Protein AF-A0A821A2C7-F1 (afdb_monomer_lite)

Radius of gyration: 18.67 Å; chains: 1; bounding box: 44×37×42 Å

Sequence (105 aa):
LDLILTGRTVNAQEAFHIGLINRLVPDGQCLSEAIQLAKDILRFPYECMNTDRMSAYFSVSNTIDNSLKHEYEHGIKLIERESIPGAKHFVENKQGRGGKYDDIK

Foldseek 3Di:
DCCVVVVDDDDPVRCCVVPVDVDDDDPPCVVVVVVVVVVLVVLDDPQQVVLVVVLVVVPVPDDPVVSVVSSCVRVVVCCVPQVVQVVVCCVPVVAPVVSHSVPRD

Secondary structure (DSSP, 8-state):
-HHHHH-----HHHHHHTTS-S----TT-HHHHHHHHHHHHTTS-HHHHHHHHHHHHHHTTS-HHHHHHHHHHHHGGGIIIIIHHHHHHHHHS-TTTTS--TT--

pLDDT: mean 90.49, std 10.56, range [50.16, 97.94]

Structure (mmCIF, N/CA/C/O backbone):
data_AF-A0A821A2C7-F1
#
_entry.id   AF-A0A821A2C7-F1
#
loop_
_atom_site.group_PDB
_atom_site.id
_atom_site.type_symbol
_atom_site.label_atom_id
_atom_site.label_alt_id
_atom_site.label_comp_id
_atom_site.label_asym_id
_atom_site.label_entity_id
_atom_site.label_seq_id
_atom_site.pdbx_PDB_ins_code
_atom_site.Cartn_x
_atom_site.Cartn_y
_atom_site.Cartn_z
_atom_site.occupancy
_atom_site.B_iso_or_equiv
_atom_site.auth_seq_id
_atom_site.auth_comp_id
_atom_site.auth_asym_id
_atom_site.auth_atom_id
_atom_site.pdbx_PDB_model_num
ATOM 1 N N . LEU A 1 1 ? -18.484 9.462 -1.349 1.00 91.81 1 LEU A N 1
ATOM 2 C CA . LEU A 1 1 ? -19.021 10.756 -0.865 1.00 91.81 1 LEU A CA 1
ATOM 3 C C . LEU A 1 1 ? -19.838 10.623 0.416 1.00 91.81 1 LEU A C 1
ATOM 5 O O . LEU A 1 1 ? -19.733 11.535 1.215 1.00 91.81 1 LEU A O 1
ATOM 9 N N . ASP A 1 2 ? -20.574 9.525 0.647 1.00 95.38 2 ASP A N 1
ATOM 10 C CA . ASP A 1 2 ? -21.358 9.303 1.883 1.00 95.38 2 ASP A CA 1
ATOM 11 C C . ASP A 1 2 ? -20.595 9.677 3.167 1.00 95.38 2 ASP A C 1
ATOM 13 O O . ASP A 1 2 ? -20.924 10.682 3.785 1.00 95.38 2 ASP A O 1
ATOM 17 N N . LEU A 1 3 ? -19.509 8.964 3.493 1.00 95.31 3 LEU A N 1
ATOM 18 C CA . LEU A 1 3 ? -18.741 9.193 4.727 1.00 95.31 3 LEU A CA 1
ATOM 19 C C . LEU A 1 3 ? -18.254 10.639 4.907 1.00 95.31 3 LEU A C 1
ATOM 21 O O . LEU A 1 3 ? -18.222 11.145 6.023 1.00 95.31 3 LEU A O 1
ATOM 25 N N . ILE A 1 4 ? -17.891 11.306 3.808 1.00 97.12 4 ILE A N 1
ATOM 26 C CA . ILE A 1 4 ? -17.396 12.689 3.825 1.00 97.12 4 ILE A CA 1
ATOM 27 C C . ILE A 1 4 ? -18.536 13.668 4.128 1.00 97.12 4 ILE A C 1
ATOM 29 O O . ILE A 1 4 ? -18.338 14.632 4.858 1.00 97.12 4 ILE A O 1
ATOM 33 N N . LEU A 1 5 ? -19.720 13.437 3.557 1.00 97.81 5 LEU A N 1
ATOM 34 C CA . LEU A 1 5 ? -20.853 14.356 3.658 1.00 97.81 5 LEU A CA 1
ATOM 35 C C . LEU A 1 5 ? -21.691 14.127 4.920 1.00 97.81 5 LEU A C 1
ATOM 37 O O . LEU A 1 5 ? -22.242 15.082 5.458 1.00 97.81 5 LEU A O 1
ATOM 41 N N . THR A 1 6 ? -21.808 12.881 5.383 1.00 96.62 6 THR A N 1
ATOM 42 C CA . THR A 1 6 ? -22.646 12.524 6.537 1.00 96.62 6 THR A CA 1
ATOM 43 C C . THR A 1 6 ? -21.878 12.520 7.853 1.00 96.62 6 THR A C 1
ATOM 45 O O . THR A 1 6 ? -22.494 12.646 8.908 1.00 96.62 6 THR A O 1
ATOM 48 N N . GLY A 1 7 ? -20.549 12.358 7.818 1.00 95.62 7 GLY A N 1
ATOM 49 C CA . GLY A 1 7 ? -19.715 12.264 9.020 1.00 95.62 7 GLY A CA 1
ATOM 50 C C . GLY A 1 7 ? -20.070 11.081 9.928 1.00 95.62 7 GLY A C 1
ATOM 51 O O . GLY A 1 7 ? -19.677 11.062 11.095 1.00 95.62 7 GLY A O 1
ATOM 52 N N . ARG A 1 8 ? -20.842 10.107 9.427 1.00 97.50 8 ARG A N 1
ATOM 53 C CA . ARG A 1 8 ? -21.262 8.945 10.212 1.00 97.50 8 ARG A CA 1
ATOM 54 C C . ARG A 1 8 ? -20.058 8.097 10.611 1.00 97.50 8 ARG A C 1
ATOM 56 O O . ARG A 1 8 ? -19.060 8.020 9.895 1.00 97.50 8 ARG A O 1
ATOM 63 N N . THR A 1 9 ? -20.181 7.405 11.735 1.00 96.50 9 THR A N 1
ATOM 64 C CA . THR A 1 9 ? -19.167 6.445 12.161 1.00 96.50 9 THR A CA 1
ATOM 65 C C . THR A 1 9 ? -19.167 5.214 11.254 1.00 96.50 9 THR A C 1
ATOM 67 O O . THR A 1 9 ? -20.196 4.810 10.705 1.00 96.50 9 THR A O 1
ATOM 70 N N . VAL A 1 10 ? -17.985 4.618 11.104 1.00 96.94 10 VAL A N 1
ATOM 71 C CA . VAL A 1 10 ? -17.763 3.368 10.373 1.00 96.94 10 VAL A CA 1
ATOM 72 C C . VAL A 1 10 ? -17.209 2.366 11.366 1.00 96.94 10 VAL A C 1
ATOM 74 O O . VAL A 1 10 ? -16.218 2.639 12.045 1.00 96.94 10 VAL A O 1
ATOM 77 N N . ASN A 1 11 ? -17.868 1.218 11.488 1.00 96.88 11 ASN A N 1
ATOM 78 C CA . ASN A 1 11 ? -17.371 0.145 12.342 1.00 96.88 11 ASN A CA 1
ATOM 79 C C . ASN A 1 11 ? -16.272 -0.658 11.623 1.00 96.88 11 ASN A C 1
ATOM 81 O O . ASN A 1 11 ? -16.088 -0.554 10.412 1.00 96.88 11 ASN A O 1
ATOM 85 N N . ALA A 1 12 ? -15.546 -1.488 12.370 1.00 96.00 12 ALA A N 1
ATOM 86 C CA . ALA A 1 12 ? -14.409 -2.227 11.829 1.00 96.00 12 ALA A CA 1
ATOM 87 C C . ALA A 1 12 ? -14.799 -3.178 10.674 1.00 96.00 12 ALA A C 1
ATOM 89 O O . ALA A 1 12 ? -14.088 -3.262 9.675 1.00 96.00 12 ALA A O 1
ATOM 90 N N . GLN A 1 13 ? -15.948 -3.857 10.768 1.00 96.75 13 GLN A N 1
ATOM 91 C CA . GLN A 1 13 ? -16.418 -4.784 9.730 1.00 96.75 13 GLN A CA 1
ATOM 92 C C . GLN A 1 13 ? -16.719 -4.061 8.415 1.00 96.75 13 GLN A C 1
ATOM 94 O O . GLN A 1 13 ? -16.295 -4.508 7.350 1.00 96.75 13 GLN A O 1
ATOM 99 N N . GLU A 1 14 ? -17.405 -2.921 8.493 1.00 96.88 14 GLU A N 1
ATOM 100 C CA . GLU A 1 14 ? -17.674 -2.075 7.336 1.00 96.88 14 GLU A CA 1
ATOM 101 C C . GLU A 1 14 ? -16.372 -1.524 6.745 1.00 96.88 14 GLU A C 1
ATOM 103 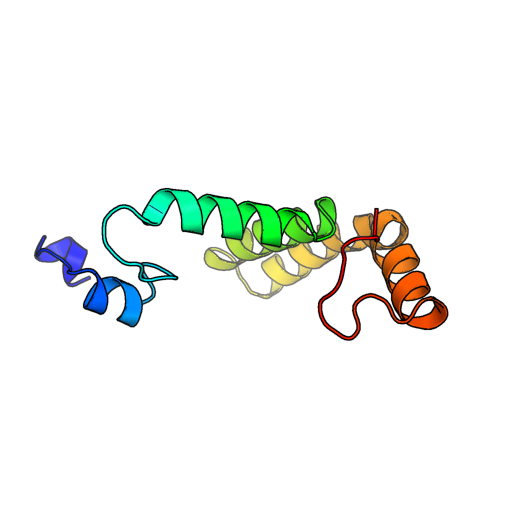O O . GLU A 1 14 ? -16.165 -1.636 5.539 1.00 96.88 14 GLU A O 1
ATOM 108 N N . ALA A 1 15 ? -15.467 -0.999 7.581 1.00 97.31 15 ALA A N 1
ATOM 109 C CA . ALA A 1 15 ? -14.172 -0.477 7.144 1.00 97.31 15 ALA A CA 1
ATOM 110 C C . ALA A 1 15 ? -13.360 -1.526 6.365 1.00 97.31 15 ALA A C 1
ATOM 112 O O . ALA A 1 15 ? -12.730 -1.204 5.359 1.00 97.31 15 ALA A O 1
ATOM 113 N N . PHE A 1 16 ? -13.392 -2.785 6.804 1.00 97.50 16 PHE A N 1
ATOM 114 C CA . PHE A 1 16 ? -12.747 -3.886 6.094 1.00 97.50 16 PHE A CA 1
ATOM 115 C C . PHE A 1 16 ? -13.435 -4.189 4.759 1.00 97.50 16 PHE A C 1
ATOM 117 O O . PHE A 1 16 ? -12.766 -4.331 3.739 1.00 97.50 16 PHE A O 1
ATOM 124 N N . HIS A 1 17 ? -14.769 -4.230 4.739 1.00 97.25 17 HIS A N 1
ATOM 125 C CA . HIS A 1 17 ? -15.533 -4.541 3.532 1.00 97.25 17 HIS A CA 1
ATOM 126 C C . HIS A 1 17 ? -15.358 -3.497 2.420 1.00 97.25 17 HIS A C 1
ATOM 128 O O . HIS A 1 17 ? -15.264 -3.860 1.250 1.00 97.25 17 HIS A O 1
ATOM 134 N N . ILE A 1 18 ? -15.269 -2.210 2.772 1.00 96.81 18 ILE A N 1
ATOM 135 C CA . ILE A 1 18 ? -15.056 -1.123 1.801 1.00 96.81 18 ILE A CA 1
ATOM 136 C C . ILE A 1 18 ? -13.579 -0.931 1.412 1.00 96.81 18 ILE A C 1
ATOM 138 O O . ILE A 1 18 ? -13.271 -0.033 0.632 1.00 96.81 18 ILE A O 1
ATOM 142 N N . GLY A 1 19 ? -12.662 -1.732 1.968 1.00 96.25 19 GLY A N 1
ATOM 143 C CA . GLY A 1 19 ? -11.226 -1.647 1.692 1.00 96.25 19 GLY A CA 1
ATOM 144 C C . GLY A 1 19 ? -10.502 -0.483 2.378 1.00 96.25 19 GLY A C 1
ATOM 145 O O . GLY A 1 19 ? -9.387 -0.153 1.984 1.00 96.25 19 GLY A O 1
ATOM 146 N N . LEU A 1 20 ? -11.103 0.135 3.402 1.00 96.56 20 LEU A N 1
ATOM 147 C CA . LEU A 1 20 ? -10.463 1.193 4.194 1.00 96.56 20 LEU A CA 1
ATOM 148 C C . LEU A 1 20 ? -9.348 0.637 5.095 1.00 96.56 20 LEU A C 1
ATOM 150 O O . LEU A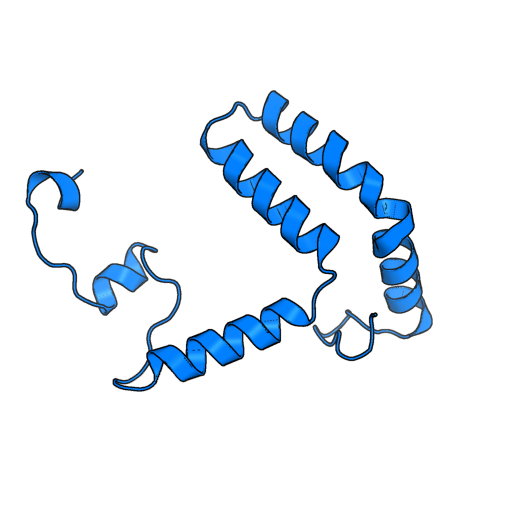 1 20 ? -8.347 1.308 5.330 1.00 96.56 20 LEU A O 1
ATOM 154 N N . ILE A 1 21 ? -9.519 -0.589 5.591 1.00 96.88 21 ILE A N 1
ATOM 155 C CA . ILE A 1 21 ? -8.493 -1.338 6.326 1.00 96.88 21 ILE A CA 1
ATOM 156 C C . ILE A 1 21 ? -8.294 -2.710 5.686 1.00 96.88 21 ILE A C 1
ATOM 158 O O . ILE A 1 21 ? -9.231 -3.300 5.153 1.00 96.88 21 ILE A O 1
ATOM 162 N N . ASN A 1 22 ? -7.077 -3.249 5.771 1.00 96.44 22 ASN A N 1
ATOM 163 C CA . ASN A 1 22 ? -6.730 -4.516 5.119 1.00 96.44 22 ASN A CA 1
ATOM 164 C C . ASN A 1 22 ? -6.827 -5.743 6.034 1.00 96.44 22 ASN A C 1
ATOM 166 O O . ASN A 1 22 ? -6.758 -6.864 5.536 1.00 96.44 22 ASN A O 1
ATOM 170 N N . ARG A 1 23 ? -6.921 -5.564 7.359 1.00 96.19 23 ARG A N 1
ATOM 171 C CA . ARG A 1 23 ? -6.965 -6.658 8.345 1.00 96.19 23 ARG A CA 1
ATOM 172 C C . ARG A 1 23 ? -7.861 -6.291 9.523 1.00 96.19 23 ARG A C 1
ATOM 174 O O . ARG A 1 23 ? -7.865 -5.144 9.962 1.00 96.19 23 ARG A O 1
ATOM 181 N N . LEU A 1 24 ? -8.576 -7.286 10.041 1.00 96.25 24 LEU A N 1
ATOM 182 C CA . LEU A 1 24 ? -9.342 -7.214 11.282 1.00 96.25 24 LEU A CA 1
ATOM 183 C C . LEU A 1 24 ? -8.736 -8.166 12.302 1.00 96.25 24 LEU A C 1
ATOM 185 O O . LEU A 1 24 ? -8.485 -9.326 11.985 1.00 96.25 24 LEU A O 1
ATOM 189 N N . VAL A 1 25 ? -8.528 -7.678 13.520 1.00 96.88 25 VAL A N 1
ATOM 190 C CA . VAL A 1 25 ? -7.934 -8.451 14.614 1.00 96.88 25 VAL A CA 1
ATOM 191 C C . VAL A 1 25 ? -8.724 -8.261 15.908 1.00 96.88 25 VAL A C 1
ATOM 193 O O . VAL A 1 25 ? -9.433 -7.258 16.037 1.00 96.88 25 VAL A O 1
ATOM 196 N N . PRO A 1 26 ? -8.616 -9.198 16.868 1.00 96.62 26 PRO A N 1
ATOM 197 C CA . PRO A 1 26 ? -9.158 -9.012 18.207 1.00 96.62 26 PRO A CA 1
ATOM 198 C C . PRO A 1 26 ? -8.600 -7.764 18.896 1.00 96.62 26 PRO A C 1
ATOM 200 O O . PRO A 1 26 ? -7.498 -7.296 18.590 1.00 96.62 26 PRO A O 1
ATOM 203 N N . ASP A 1 27 ? -9.355 -7.255 19.867 1.00 96.19 27 ASP A N 1
ATOM 204 C CA . ASP A 1 27 ? -8.950 -6.077 20.624 1.00 96.19 27 ASP A CA 1
ATOM 205 C C . ASP A 1 27 ? -7.599 -6.292 21.334 1.00 96.19 27 ASP A C 1
ATOM 207 O O . ASP A 1 27 ? -7.271 -7.394 21.781 1.00 96.19 27 ASP A O 1
ATOM 211 N N . GLY A 1 28 ? -6.776 -5.245 21.367 1.00 97.19 28 GLY A N 1
ATOM 212 C CA . GLY A 1 28 ? -5.409 -5.291 21.899 1.00 97.19 28 GLY A CA 1
ATOM 213 C C . GLY A 1 28 ? -4.342 -5.934 20.994 1.00 97.19 28 GLY A C 1
ATOM 214 O O . GLY A 1 28 ? -3.160 -5.830 21.312 1.00 97.19 28 GLY A O 1
ATOM 215 N N . GLN A 1 29 ? -4.698 -6.541 19.852 1.00 97.69 29 GLN A N 1
ATOM 216 C CA . GLN A 1 29 ? -3.731 -7.223 18.964 1.00 97.69 29 GLN A CA 1
ATOM 217 C C . GLN A 1 29 ? -3.277 -6.396 17.749 1.00 97.69 29 GLN A C 1
ATOM 219 O O . GLN A 1 29 ? -2.442 -6.847 16.964 1.00 97.69 29 GLN A O 1
ATOM 224 N N . CYS A 1 30 ? -3.793 -5.174 17.589 1.00 96.75 30 CYS A N 1
ATOM 225 C CA . CYS A 1 30 ? -3.499 -4.316 16.435 1.00 96.75 30 CYS A CA 1
ATOM 226 C C . CYS A 1 30 ? -1.991 -4.088 16.237 1.00 96.75 30 CYS A C 1
ATOM 228 O O . CYS A 1 30 ? -1.464 -4.285 15.143 1.00 96.75 30 CYS A O 1
ATOM 230 N N . LEU A 1 31 ? -1.272 -3.747 17.311 1.00 97.75 31 LEU A N 1
ATOM 231 C CA . LEU A 1 31 ? 0.161 -3.464 17.232 1.00 97.75 31 LEU A CA 1
ATOM 232 C C . LEU A 1 31 ? 0.987 -4.714 16.905 1.00 97.75 31 LEU A C 1
ATOM 234 O O . LEU A 1 31 ? 1.894 -4.650 16.078 1.00 97.75 31 LEU A O 1
ATOM 238 N N . SER A 1 32 ? 0.683 -5.850 17.537 1.00 97.88 32 SER A N 1
ATOM 239 C CA . SER A 1 32 ? 1.412 -7.096 17.286 1.00 97.88 32 SER A CA 1
ATOM 240 C C . SER A 1 32 ? 1.247 -7.564 15.843 1.00 97.88 32 SER A C 1
ATOM 242 O O . SER A 1 32 ? 2.238 -7.935 15.215 1.00 97.88 32 SER A O 1
ATOM 244 N N . GLU A 1 33 ? 0.031 -7.480 15.297 1.00 97.56 33 GLU A N 1
ATOM 245 C CA . GLU A 1 33 ? -0.236 -7.846 13.904 1.00 97.56 33 GLU A CA 1
ATOM 246 C C . GLU A 1 33 ? 0.457 -6.885 12.929 1.00 97.56 33 GLU A C 1
ATOM 248 O O . GLU A 1 33 ? 1.067 -7.323 11.955 1.00 97.56 33 GLU A O 1
ATOM 253 N N . ALA A 1 34 ? 0.439 -5.578 13.209 1.00 97.31 34 ALA A N 1
ATOM 254 C CA . ALA A 1 34 ? 1.132 -4.587 12.387 1.00 97.31 34 ALA A CA 1
ATOM 255 C C . ALA A 1 34 ? 2.654 -4.821 12.353 1.00 97.31 34 ALA A C 1
ATOM 257 O O . ALA A 1 34 ? 3.275 -4.725 11.294 1.00 97.31 34 ALA A O 1
ATOM 258 N N . ILE A 1 35 ? 3.262 -5.175 13.492 1.00 97.88 35 ILE A N 1
ATOM 259 C CA . ILE A 1 35 ? 4.689 -5.523 13.567 1.00 97.88 35 ILE A CA 1
ATOM 260 C C . ILE A 1 35 ? 4.977 -6.813 12.798 1.00 97.88 35 ILE A C 1
ATOM 262 O O . ILE A 1 35 ? 5.996 -6.896 12.111 1.00 97.88 35 ILE A O 1
ATOM 266 N N . GLN A 1 36 ? 4.108 -7.821 12.902 1.00 96.00 36 GLN A N 1
ATOM 267 C CA . GLN A 1 36 ? 4.279 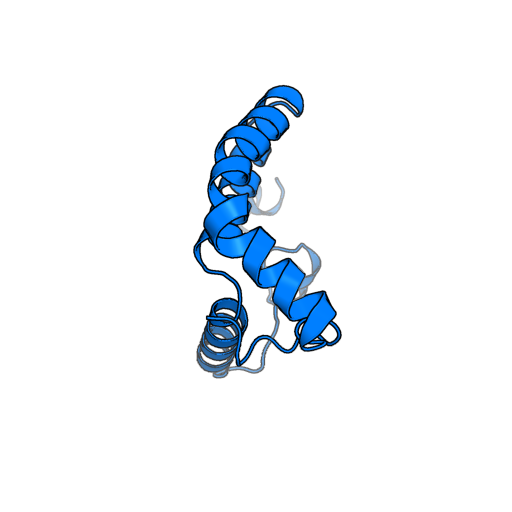-9.062 12.153 1.00 96.00 36 GLN A CA 1
ATOM 268 C C . GLN A 1 36 ? 4.200 -8.812 10.644 1.00 96.00 36 GLN A C 1
ATOM 270 O O . GLN A 1 36 ? 5.072 -9.267 9.908 1.00 96.00 36 GLN A O 1
ATOM 275 N N . LEU A 1 37 ? 3.243 -7.999 10.194 1.00 95.00 37 LEU A N 1
ATOM 276 C CA . LEU A 1 37 ? 3.152 -7.573 8.801 1.00 95.00 37 LEU A CA 1
ATOM 277 C C . LEU A 1 37 ? 4.415 -6.829 8.348 1.00 95.00 37 LEU A C 1
ATOM 279 O O . LEU A 1 37 ? 4.936 -7.106 7.272 1.00 95.00 37 LEU A O 1
ATOM 283 N N . ALA A 1 38 ? 4.944 -5.917 9.166 1.00 94.06 38 ALA A N 1
ATOM 284 C CA . ALA A 1 38 ? 6.183 -5.214 8.844 1.00 94.06 38 ALA A CA 1
ATOM 285 C C . ALA A 1 38 ? 7.364 -6.186 8.682 1.00 94.06 38 ALA A C 1
ATOM 287 O O . ALA A 1 38 ? 8.128 -6.066 7.728 1.00 94.06 38 ALA A O 1
ATOM 288 N N . LYS A 1 39 ? 7.491 -7.185 9.565 1.00 93.44 39 LYS A N 1
ATOM 289 C CA . LYS A 1 39 ? 8.506 -8.243 9.434 1.00 93.44 39 LYS A CA 1
ATOM 290 C C . LYS A 1 39 ? 8.331 -9.041 8.149 1.00 93.44 39 LYS A C 1
ATOM 292 O O . LYS A 1 39 ? 9.320 -9.325 7.484 1.00 93.44 39 LYS A O 1
ATOM 297 N N . ASP A 1 40 ? 7.094 -9.367 7.788 1.00 90.19 40 ASP A N 1
ATOM 298 C CA . ASP A 1 40 ? 6.803 -10.112 6.567 1.00 90.19 40 ASP A CA 1
ATOM 299 C C . ASP A 1 40 ? 7.191 -9.326 5.309 1.00 90.19 40 ASP A C 1
ATOM 301 O O . ASP A 1 40 ? 7.742 -9.918 4.381 1.00 90.19 40 ASP A O 1
ATOM 305 N N . ILE A 1 41 ? 6.932 -8.013 5.306 1.00 91.00 41 ILE A N 1
ATOM 306 C CA . ILE A 1 41 ? 7.294 -7.061 4.245 1.00 91.00 41 ILE A CA 1
ATOM 307 C C . ILE A 1 41 ? 8.819 -6.921 4.125 1.00 91.00 41 ILE A C 1
ATOM 309 O O . ILE A 1 41 ? 9.358 -6.885 3.023 1.00 91.00 41 ILE A O 1
ATOM 313 N N . LEU A 1 42 ? 9.541 -6.898 5.247 1.00 89.62 42 LEU A N 1
ATOM 314 C CA . LEU A 1 42 ? 11.003 -6.760 5.262 1.00 89.62 42 LEU A CA 1
ATOM 315 C C . LEU A 1 42 ? 11.762 -7.963 4.678 1.00 89.62 42 LEU A C 1
ATOM 317 O O . LEU A 1 42 ? 12.977 -7.885 4.521 1.00 89.62 42 LEU A O 1
ATOM 321 N N . ARG A 1 43 ? 11.076 -9.065 4.353 1.00 85.31 43 ARG A N 1
ATOM 322 C CA . ARG A 1 43 ? 11.685 -10.220 3.673 1.00 85.31 43 ARG A CA 1
ATOM 323 C C . ARG A 1 43 ? 11.867 -10.012 2.169 1.00 85.31 43 ARG A C 1
ATOM 325 O O . ARG A 1 43 ? 12.511 -10.835 1.529 1.00 85.31 43 ARG A O 1
ATOM 332 N N . PHE A 1 44 ? 11.260 -8.977 1.591 1.00 84.62 44 PHE A N 1
ATOM 333 C CA . PHE A 1 44 ? 11.339 -8.707 0.157 1.00 84.62 44 PHE A CA 1
ATOM 334 C C . PHE A 1 44 ? 12.500 -7.758 -0.184 1.00 84.62 44 PHE A C 1
ATOM 336 O O . PHE A 1 44 ? 12.913 -6.974 0.676 1.00 84.62 44 PHE A O 1
ATOM 343 N N . PRO A 1 45 ? 13.000 -7.783 -1.437 1.00 86.69 45 PRO A N 1
ATOM 344 C CA . PRO A 1 45 ? 14.004 -6.834 -1.910 1.00 86.69 45 PRO A CA 1
ATOM 345 C C . PRO A 1 45 ? 13.536 -5.392 -1.697 1.00 86.69 45 PRO A C 1
ATOM 347 O O . PRO A 1 45 ? 12.482 -4.974 -2.190 1.00 86.69 45 PRO A O 1
ATOM 350 N N . TYR A 1 46 ? 14.292 -4.656 -0.883 1.00 88.44 46 TYR A N 1
ATOM 351 C CA . TYR A 1 46 ? 13.847 -3.384 -0.327 1.00 88.44 46 TYR A CA 1
ATOM 352 C C . TYR A 1 46 ? 13.696 -2.307 -1.402 1.00 88.44 46 TYR A C 1
ATOM 354 O O . TYR A 1 46 ? 12.751 -1.513 -1.340 1.00 88.44 46 TYR A O 1
ATOM 362 N N . GLU A 1 47 ? 14.603 -2.245 -2.380 1.00 90.81 47 GLU A N 1
ATOM 363 C CA . GLU A 1 47 ? 14.537 -1.205 -3.405 1.00 90.81 47 GLU A CA 1
ATOM 364 C C . GLU A 1 47 ? 13.414 -1.475 -4.405 1.00 90.81 47 GLU A C 1
ATOM 366 O O . GLU A 1 47 ? 12.670 -0.542 -4.724 1.00 90.81 47 GLU A O 1
ATOM 371 N N . CYS A 1 48 ? 13.234 -2.727 -4.842 1.00 91.62 48 CYS A N 1
ATOM 372 C CA . CYS A 1 48 ? 12.147 -3.122 -5.741 1.00 91.62 48 CYS A CA 1
ATOM 373 C C . CYS A 1 48 ? 10.798 -2.801 -5.113 1.00 91.62 48 CYS A C 1
ATOM 375 O O . CYS A 1 48 ? 10.016 -2.039 -5.675 1.00 91.62 48 CYS A O 1
ATOM 377 N N . MET A 1 49 ? 10.583 -3.254 -3.878 1.00 92.62 49 MET A N 1
ATOM 378 C CA . MET A 1 49 ? 9.346 -3.009 -3.146 1.00 92.62 49 MET A CA 1
ATOM 379 C C . MET A 1 49 ? 9.035 -1.512 -2.980 1.00 92.62 49 MET A C 1
ATOM 381 O O . MET A 1 49 ? 7.884 -1.090 -3.115 1.00 92.62 49 MET A O 1
ATOM 385 N N . ASN A 1 50 ? 10.036 -0.681 -2.671 1.00 94.00 50 ASN A N 1
ATOM 386 C CA . ASN A 1 50 ? 9.815 0.762 -2.554 1.00 94.00 50 ASN A CA 1
ATOM 387 C C . ASN A 1 50 ? 9.553 1.421 -3.911 1.00 94.00 50 ASN A C 1
ATOM 389 O O . ASN A 1 50 ? 8.739 2.343 -3.977 1.00 94.00 50 ASN A O 1
ATOM 393 N N . THR A 1 51 ? 10.208 0.956 -4.974 1.00 95.12 51 THR A N 1
ATOM 394 C CA . THR A 1 51 ? 9.978 1.438 -6.341 1.00 95.12 51 THR A CA 1
ATOM 395 C C . THR A 1 51 ? 8.551 1.131 -6.786 1.00 95.12 51 THR A C 1
ATOM 397 O O . THR A 1 51 ? 7.852 2.036 -7.244 1.00 95.12 51 THR A O 1
ATOM 400 N N . ASP A 1 52 ? 8.072 -0.087 -6.530 1.00 94.81 52 ASP A N 1
ATOM 401 C CA . ASP A 1 52 ? 6.694 -0.501 -6.802 1.00 94.81 52 ASP A CA 1
ATOM 402 C C . ASP A 1 52 ? 5.691 0.359 -6.026 1.00 94.81 52 ASP A C 1
ATOM 404 O O . ASP A 1 52 ? 4.722 0.868 -6.592 1.00 94.81 52 ASP A O 1
ATOM 408 N N . ARG A 1 53 ? 5.953 0.610 -4.734 1.00 95.75 53 ARG A N 1
ATOM 409 C CA . ARG A 1 53 ? 5.108 1.485 -3.905 1.00 95.75 53 ARG A CA 1
ATOM 410 C C . ARG A 1 53 ? 5.019 2.902 -4.474 1.00 95.75 53 ARG A C 1
ATOM 412 O O . ARG A 1 53 ? 3.936 3.483 -4.507 1.00 95.75 53 ARG A O 1
ATOM 419 N N . MET A 1 54 ? 6.145 3.467 -4.908 1.00 96.38 54 MET A N 1
ATOM 420 C CA . MET A 1 54 ? 6.172 4.799 -5.514 1.00 96.38 54 MET A CA 1
ATOM 421 C C . MET A 1 54 ? 5.426 4.828 -6.850 1.00 96.38 54 MET A C 1
ATOM 423 O O . MET A 1 54 ? 4.676 5.772 -7.099 1.00 96.38 54 MET A O 1
ATOM 427 N N . SER A 1 55 ? 5.578 3.789 -7.676 1.00 96.56 55 SER A N 1
ATOM 428 C CA . SER A 1 55 ? 4.847 3.646 -8.938 1.00 96.56 55 SER A CA 1
ATOM 429 C C . SER A 1 55 ? 3.333 3.577 -8.709 1.00 96.56 55 SER A C 1
ATOM 431 O O . SER A 1 55 ? 2.573 4.316 -9.339 1.00 96.56 55 SER A O 1
ATOM 433 N N . ALA A 1 56 ? 2.891 2.785 -7.725 1.00 96.31 56 ALA A N 1
ATOM 434 C CA . ALA A 1 56 ? 1.484 2.677 -7.353 1.00 96.31 56 ALA A CA 1
ATOM 435 C C . ALA A 1 56 ? 0.894 4.042 -6.967 1.00 96.31 56 ALA A C 1
ATOM 437 O O . ALA A 1 56 ? -0.137 4.430 -7.513 1.00 96.31 56 ALA A O 1
ATOM 438 N N . TYR A 1 57 ? 1.567 4.813 -6.105 1.00 96.75 57 TYR A N 1
ATOM 439 C CA . TYR A 1 57 ? 1.113 6.160 -5.736 1.00 96.75 57 TYR A CA 1
ATOM 440 C C . TYR A 1 57 ? 1.111 7.141 -6.905 1.00 96.75 57 TYR A C 1
ATOM 442 O O . TYR A 1 57 ? 0.172 7.926 -7.034 1.00 96.75 57 TYR A O 1
ATOM 450 N N . PHE A 1 58 ? 2.129 7.094 -7.764 1.00 97.00 58 PHE A N 1
ATOM 451 C CA . PHE A 1 58 ? 2.188 7.949 -8.944 1.00 97.00 58 PHE A CA 1
ATOM 452 C C . PHE A 1 58 ? 1.007 7.676 -9.885 1.00 97.00 58 PHE A C 1
ATOM 454 O O . PHE A 1 58 ? 0.382 8.617 -10.376 1.00 97.00 58 PHE A O 1
ATOM 461 N N . SER A 1 59 ? 0.652 6.403 -10.079 1.00 96.94 59 SER A N 1
ATOM 462 C CA . SER A 1 59 ? -0.398 5.996 -11.016 1.00 96.94 59 SER A CA 1
ATOM 463 C C . SER A 1 59 ? -1.801 6.486 -10.652 1.00 96.94 59 SER A C 1
ATOM 465 O O . SER A 1 59 ? -2.596 6.764 -11.547 1.00 96.94 59 SER A O 1
ATOM 467 N N . VAL A 1 60 ? -2.099 6.672 -9.358 1.00 96.62 60 VAL A N 1
ATOM 468 C CA . VAL A 1 60 ? -3.435 7.086 -8.882 1.00 96.62 60 VAL A CA 1
ATOM 469 C C . VAL A 1 60 ? -3.881 8.425 -9.477 1.00 96.62 60 VAL A C 1
ATOM 471 O O . VAL A 1 60 ? -5.073 8.638 -9.689 1.00 96.62 60 VAL A O 1
ATOM 474 N N . SER A 1 61 ? -2.931 9.314 -9.771 1.00 94.75 61 SER A N 1
ATOM 475 C CA . SER A 1 61 ? -3.205 10.683 -10.223 1.00 94.75 61 SER A CA 1
ATOM 476 C C . SER A 1 61 ? -2.637 10.984 -11.613 1.00 94.75 61 SER A C 1
ATOM 478 O O . SER A 1 61 ? -2.476 12.153 -11.964 1.00 94.75 61 SER A O 1
ATOM 480 N N . ASN A 1 62 ? -2.307 9.958 -12.404 1.00 96.81 62 ASN A N 1
ATOM 481 C CA . ASN A 1 62 ? -1.680 10.112 -13.718 1.00 96.81 62 ASN A CA 1
ATOM 482 C C . ASN A 1 62 ? -2.380 9.293 -14.806 1.00 96.81 62 ASN A C 1
ATOM 484 O O . ASN A 1 62 ? -3.206 8.422 -14.546 1.00 96.81 62 ASN A O 1
ATOM 488 N N . THR A 1 63 ? -2.036 9.579 -16.063 1.00 97.62 63 THR A N 1
ATOM 489 C CA . THR A 1 63 ? -2.446 8.743 -17.194 1.00 97.62 63 THR A CA 1
ATOM 490 C C . THR A 1 63 ? -1.675 7.426 -17.195 1.00 97.62 63 THR A C 1
ATOM 492 O O . THR A 1 63 ? -0.572 7.333 -16.648 1.00 97.62 63 THR A O 1
ATOM 495 N N . ILE A 1 64 ? -2.238 6.412 -17.853 1.00 96.81 64 ILE A N 1
ATOM 496 C CA . ILE A 1 64 ? -1.582 5.110 -18.026 1.00 96.81 64 ILE A CA 1
ATOM 497 C C . ILE A 1 64 ? -0.219 5.288 -18.707 1.00 96.81 64 ILE A C 1
ATOM 499 O O . ILE A 1 64 ? 0.770 4.775 -18.198 1.00 96.81 64 ILE A O 1
ATOM 503 N N . ASP A 1 65 ? -0.133 6.089 -19.775 1.00 97.94 65 ASP A N 1
ATOM 504 C CA . ASP A 1 65 ? 1.124 6.315 -20.504 1.00 97.94 65 ASP A CA 1
ATOM 505 C C . ASP A 1 65 ? 2.225 6.909 -19.613 1.00 97.94 65 ASP A C 1
ATOM 507 O O . ASP A 1 65 ? 3.356 6.420 -19.600 1.00 97.94 65 ASP A O 1
ATOM 511 N N . ASN A 1 66 ? 1.893 7.932 -18.814 1.00 97.44 66 ASN A N 1
ATOM 512 C CA . ASN A 1 66 ? 2.847 8.529 -17.876 1.00 97.44 66 ASN A CA 1
ATOM 513 C C . ASN A 1 66 ? 3.234 7.546 -16.769 1.00 97.44 66 ASN A C 1
ATOM 515 O O . ASN A 1 66 ? 4.391 7.517 -16.355 1.00 97.44 66 ASN A O 1
ATOM 519 N N . SER A 1 67 ? 2.280 6.743 -16.298 1.00 97.19 67 SER A N 1
ATOM 520 C CA . SER A 1 67 ? 2.504 5.765 -15.234 1.00 97.19 67 SER A CA 1
ATOM 521 C C . SER A 1 67 ? 3.424 4.639 -15.691 1.00 97.19 67 SER A C 1
ATOM 523 O O . SER A 1 67 ? 4.392 4.340 -15.003 1.00 97.19 67 SER A O 1
ATOM 525 N N . LEU A 1 68 ? 3.194 4.087 -16.885 1.00 97.19 68 LEU A N 1
ATOM 526 C CA . LEU A 1 68 ? 4.043 3.049 -17.472 1.00 97.19 68 LEU A CA 1
ATOM 527 C C . LEU A 1 68 ? 5.455 3.567 -17.759 1.00 97.19 68 LEU A C 1
ATOM 529 O O . LEU A 1 68 ? 6.439 2.872 -17.507 1.00 97.19 68 LEU A O 1
ATOM 533 N N . LYS A 1 69 ? 5.576 4.807 -18.250 1.00 97.50 69 LYS A N 1
ATOM 534 C CA . LYS A 1 69 ? 6.884 5.444 -18.435 1.00 97.50 69 LYS A CA 1
ATOM 535 C C . LYS A 1 69 ? 7.615 5.610 -17.101 1.00 97.50 69 LYS A C 1
ATOM 537 O O . LYS A 1 69 ? 8.788 5.256 -17.007 1.00 97.50 69 LYS A O 1
ATOM 542 N N . HIS A 1 70 ? 6.924 6.107 -16.077 1.00 96.44 70 HIS A N 1
ATOM 543 C CA . HIS A 1 70 ? 7.481 6.269 -14.737 1.00 96.44 70 HIS A CA 1
ATOM 544 C C . HIS A 1 70 ? 7.921 4.926 -14.136 1.00 96.44 70 HIS A C 1
ATOM 546 O O . HIS A 1 70 ? 9.024 4.834 -13.597 1.00 96.44 70 HIS A O 1
ATOM 552 N N . GLU A 1 71 ? 7.094 3.885 -14.259 1.00 96.25 71 GLU A N 1
ATOM 553 C CA . GLU A 1 71 ? 7.405 2.524 -13.815 1.00 96.25 71 GLU A CA 1
ATOM 554 C C . GLU A 1 71 ? 8.678 2.001 -14.487 1.00 96.25 71 GLU A C 1
ATOM 556 O O . GLU A 1 71 ? 9.602 1.568 -13.800 1.00 96.25 71 GLU A O 1
ATOM 561 N N . TYR A 1 72 ? 8.779 2.124 -15.813 1.00 96.00 72 TYR A N 1
ATOM 562 C CA . TYR A 1 72 ? 9.947 1.672 -16.567 1.00 96.00 72 TYR A CA 1
ATOM 563 C C . TYR A 1 72 ? 11.232 2.418 -16.177 1.00 96.00 72 TYR A C 1
ATOM 565 O O . TYR A 1 72 ? 12.257 1.792 -15.900 1.00 96.00 72 TYR A O 1
ATOM 573 N N . GLU A 1 73 ? 11.190 3.753 -16.125 1.00 95.94 73 GLU A N 1
ATOM 574 C CA . GLU A 1 73 ? 12.359 4.595 -15.831 1.00 95.94 73 GLU A CA 1
ATOM 575 C C . GLU A 1 73 ? 12.957 4.332 -14.444 1.00 95.94 73 GLU A C 1
ATOM 577 O O . GLU A 1 73 ? 14.168 4.495 -14.242 1.00 95.94 73 GLU A O 1
ATOM 582 N N . HIS A 1 74 ? 12.121 3.941 -13.482 1.00 94.00 74 HIS A N 1
ATOM 583 C CA . HIS A 1 74 ? 12.570 3.599 -12.140 1.00 94.00 74 HIS A CA 1
ATOM 584 C C . HIS A 1 74 ? 12.932 2.118 -12.036 1.00 94.00 74 HIS A C 1
ATOM 586 O O . HIS A 1 74 ? 14.018 1.815 -11.550 1.00 94.00 74 HIS A O 1
ATOM 592 N N . GLY A 1 75 ? 12.104 1.215 -12.567 1.00 92.81 75 GLY A N 1
ATOM 593 C CA . GLY A 1 75 ? 12.301 -0.232 -12.489 1.00 92.81 75 GLY A CA 1
ATOM 594 C C . GLY A 1 75 ? 13.566 -0.729 -13.193 1.00 92.81 75 GLY A C 1
ATOM 595 O O . GLY A 1 75 ? 14.275 -1.576 -12.651 1.00 92.81 75 GLY A O 1
ATOM 596 N N . ILE A 1 76 ? 13.925 -0.162 -14.354 1.00 94.62 76 ILE A N 1
ATOM 597 C CA . ILE A 1 76 ? 15.100 -0.611 -15.125 1.00 94.62 76 ILE A CA 1
ATOM 598 C C . ILE A 1 76 ? 16.407 -0.519 -14.318 1.00 94.62 76 ILE A C 1
ATOM 600 O O . ILE A 1 76 ? 17.298 -1.352 -14.470 1.00 94.62 76 ILE A O 1
ATOM 604 N N . LYS A 1 77 ? 16.509 0.455 -13.405 1.00 92.12 77 LYS A N 1
ATOM 605 C CA . LYS A 1 77 ? 17.708 0.700 -12.584 1.00 92.12 77 LYS A CA 1
ATOM 606 C C . LYS A 1 77 ? 17.958 -0.403 -11.551 1.00 92.12 77 LYS A C 1
ATOM 608 O O . LYS A 1 77 ? 19.060 -0.497 -11.016 1.00 92.12 77 LYS A O 1
ATOM 613 N N . LEU A 1 78 ? 16.945 -1.217 -11.258 1.00 91.00 78 LEU A N 1
ATOM 614 C CA . LEU A 1 78 ? 17.006 -2.269 -10.249 1.00 91.00 78 LEU A CA 1
ATOM 615 C C . LEU A 1 78 ? 17.323 -3.642 -10.844 1.00 91.00 78 LEU A C 1
ATOM 617 O O . LEU A 1 78 ? 17.672 -4.555 -10.094 1.00 91.00 78 LEU A O 1
ATOM 621 N N . ILE A 1 79 ? 17.261 -3.789 -12.173 1.00 89.38 79 ILE A N 1
ATOM 622 C CA . ILE A 1 79 ? 17.438 -5.085 -12.838 1.00 89.38 79 ILE A CA 1
ATOM 623 C C . ILE A 1 79 ? 18.772 -5.724 -12.465 1.00 89.38 79 ILE A C 1
ATOM 625 O O . ILE A 1 79 ? 18.814 -6.876 -12.035 1.00 89.38 79 ILE A O 1
ATOM 629 N N . GLU A 1 80 ? 19.863 -4.975 -12.598 1.00 88.12 80 GLU A N 1
ATOM 630 C CA . GLU A 1 80 ? 21.207 -5.492 -12.327 1.00 88.12 80 GLU A CA 1
ATOM 631 C C . GLU A 1 80 ? 21.444 -5.765 -10.839 1.00 88.12 80 GLU A C 1
ATOM 633 O O . GLU A 1 80 ? 22.196 -6.673 -10.489 1.00 88.12 80 GLU A O 1
ATOM 638 N N . ARG A 1 81 ? 20.795 -4.989 -9.964 1.00 85.56 81 ARG A N 1
ATOM 639 C CA . ARG A 1 81 ? 21.062 -4.980 -8.521 1.00 85.56 81 ARG A CA 1
ATOM 640 C C . ARG A 1 81 ? 20.246 -6.013 -7.753 1.00 85.56 81 ARG A C 1
ATOM 642 O O . ARG A 1 81 ? 20.787 -6.639 -6.852 1.00 85.56 81 ARG A O 1
ATOM 649 N N . GLU A 1 82 ? 18.976 -6.199 -8.105 1.00 85.81 82 GLU A N 1
ATOM 650 C CA . GLU A 1 82 ? 18.057 -7.083 -7.375 1.00 85.81 82 GLU A CA 1
ATOM 651 C C . GLU A 1 82 ? 17.416 -8.144 -8.285 1.00 85.81 82 GLU A C 1
ATOM 653 O O . GLU A 1 82 ? 17.328 -9.312 -7.899 1.00 85.81 82 GLU A O 1
ATOM 658 N N . SER A 1 83 ? 17.016 -7.797 -9.516 1.00 85.75 83 SER A N 1
ATOM 659 C CA . SER A 1 83 ? 16.253 -8.728 -10.365 1.00 85.75 83 SER A CA 1
ATOM 660 C C . SER A 1 83 ? 17.094 -9.883 -10.915 1.00 85.75 83 SER A C 1
ATOM 662 O O . SER A 1 83 ? 16.646 -11.029 -10.869 1.00 85.75 83 SER A O 1
ATOM 664 N N . ILE A 1 84 ? 18.310 -9.624 -11.414 1.00 89.56 84 ILE A N 1
ATOM 665 C CA . ILE A 1 84 ? 19.210 -10.676 -11.921 1.00 89.56 84 ILE A CA 1
ATOM 666 C C . ILE A 1 84 ? 19.639 -11.632 -10.792 1.00 89.56 84 ILE A C 1
ATOM 668 O O . ILE A 1 84 ? 19.478 -12.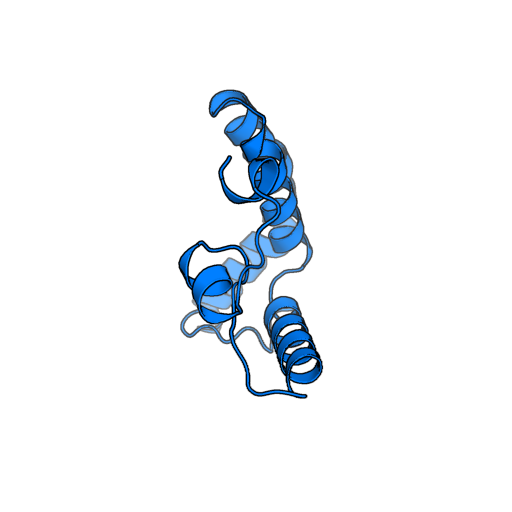845 -10.969 1.00 89.56 84 ILE A O 1
ATOM 672 N N . PRO A 1 85 ? 20.128 -11.155 -9.626 1.00 86.94 85 PRO A N 1
ATOM 673 C CA . PRO A 1 85 ? 20.418 -12.032 -8.491 1.00 86.94 85 PRO A CA 1
ATOM 674 C C . PRO A 1 85 ? 19.195 -12.839 -8.040 1.00 86.94 85 PRO A C 1
ATOM 676 O O . PRO A 1 85 ? 19.287 -14.056 -7.872 1.00 86.94 85 PRO A O 1
ATOM 679 N N . GLY A 1 86 ? 18.027 -12.196 -7.927 1.00 84.94 86 GLY A N 1
ATOM 680 C CA . GLY A 1 86 ? 16.778 -12.861 -7.559 1.00 84.94 86 GLY A CA 1
ATOM 681 C C . GLY A 1 86 ? 16.385 -13.971 -8.540 1.00 84.94 86 GLY A C 1
ATOM 682 O O . GLY A 1 86 ? 16.059 -15.084 -8.121 1.00 84.94 86 GLY A O 1
ATOM 683 N N . ALA A 1 87 ? 16.487 -13.715 -9.848 1.00 87.62 87 ALA A N 1
ATOM 684 C CA . ALA A 1 87 ? 16.224 -14.712 -10.885 1.00 87.62 87 ALA A CA 1
ATOM 685 C C . ALA A 1 87 ? 17.206 -15.893 -10.813 1.00 87.62 87 ALA A C 1
ATOM 687 O O . ALA A 1 87 ? 16.796 -17.051 -10.941 1.00 87.62 87 ALA A O 1
ATOM 688 N N . LYS A 1 88 ? 18.490 -15.626 -10.547 1.00 88.12 88 LYS A N 1
ATOM 689 C CA . LYS A 1 88 ? 19.507 -16.666 -10.357 1.00 88.12 88 LYS A CA 1
ATOM 690 C C . LYS A 1 88 ? 19.176 -17.557 -9.156 1.00 88.12 88 LYS A C 1
ATOM 692 O O . LYS A 1 88 ? 19.111 -18.777 -9.305 1.00 88.12 88 LYS A O 1
ATOM 697 N N . HIS A 1 89 ? 18.853 -16.966 -8.004 1.00 84.06 89 HIS A N 1
ATOM 698 C CA . HIS A 1 89 ? 18.420 -17.709 -6.816 1.00 84.06 89 HIS A CA 1
ATOM 699 C C . HIS A 1 89 ? 17.145 -18.529 -7.059 1.00 84.06 89 HIS A C 1
ATOM 701 O O . HIS A 1 89 ? 17.035 -19.668 -6.597 1.00 84.06 89 HIS A O 1
ATOM 707 N N . PHE A 1 90 ? 16.197 -17.997 -7.832 1.00 85.00 90 PHE A N 1
ATOM 708 C CA . PHE A 1 90 ? 14.971 -18.706 -8.186 1.00 85.00 90 PHE A CA 1
ATOM 709 C C . PHE A 1 90 ? 15.232 -19.977 -9.003 1.00 85.00 90 PHE A C 1
ATOM 711 O O . PHE A 1 90 ? 14.595 -21.017 -8.779 1.00 85.00 90 PHE A O 1
ATOM 718 N N . VAL A 1 91 ? 16.158 -19.915 -9.962 1.00 87.81 91 VAL A N 1
ATOM 719 C CA . VAL A 1 91 ? 16.514 -21.050 -10.823 1.00 87.81 91 VAL A CA 1
ATOM 720 C C . VAL A 1 91 ? 17.390 -22.052 -10.075 1.00 87.81 91 VAL A C 1
ATOM 722 O O . VAL A 1 91 ? 17.038 -23.232 -10.026 1.00 87.81 91 VAL A O 1
ATOM 725 N N . GLU A 1 92 ? 18.483 -21.584 -9.473 1.00 87.00 92 GLU A N 1
ATOM 726 C CA . GLU A 1 92 ? 19.542 -22.423 -8.901 1.00 87.00 92 GLU A CA 1
ATOM 727 C C . GLU A 1 92 ? 19.168 -22.973 -7.521 1.00 87.00 92 GLU A C 1
ATOM 729 O O . GLU A 1 92 ? 19.252 -24.178 -7.284 1.00 87.00 92 GLU A O 1
ATOM 734 N N . ASN A 1 93 ? 18.670 -22.114 -6.628 1.00 79.50 93 ASN A N 1
ATOM 735 C CA . ASN A 1 93 ? 18.415 -22.473 -5.230 1.00 79.50 93 ASN A CA 1
ATOM 736 C C . ASN A 1 93 ? 16.963 -22.889 -4.970 1.00 79.50 93 ASN A C 1
ATOM 738 O O . ASN A 1 93 ? 16.614 -23.248 -3.846 1.00 79.50 93 ASN A O 1
ATOM 742 N N . LYS A 1 94 ? 16.090 -22.815 -5.988 1.00 78.69 94 LYS A N 1
ATOM 743 C CA . 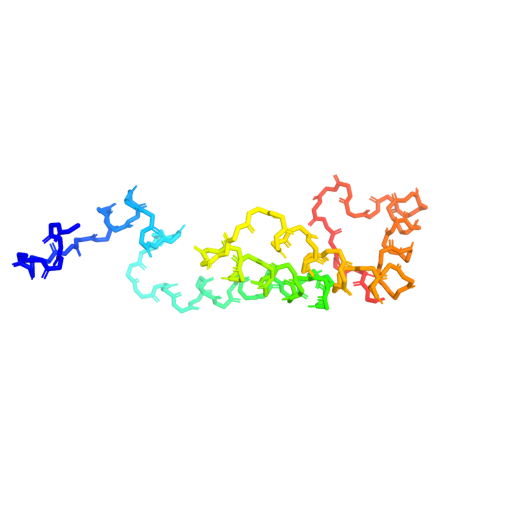LYS A 1 94 ? 14.632 -23.021 -5.868 1.00 78.69 94 LYS A CA 1
ATOM 744 C C . LYS A 1 94 ? 13.977 -22.135 -4.786 1.00 78.69 94 LYS A C 1
ATOM 746 O O . LYS A 1 94 ? 12.866 -22.429 -4.342 1.00 78.69 94 LYS A O 1
ATOM 751 N N . GLN A 1 95 ? 14.643 -21.052 -4.382 1.00 73.25 95 GLN A N 1
ATOM 752 C CA . GLN A 1 95 ? 14.154 -20.054 -3.426 1.00 73.25 95 GLN A CA 1
ATOM 753 C C . GLN A 1 95 ? 13.144 -19.119 -4.118 1.00 73.25 95 GLN A C 1
ATOM 755 O O . GLN A 1 95 ? 13.142 -18.999 -5.340 1.00 73.25 95 GLN A O 1
ATOM 760 N N . GLY A 1 96 ? 12.200 -18.529 -3.378 1.00 69.50 96 GLY A N 1
ATOM 761 C CA . GLY A 1 96 ? 11.125 -17.708 -3.964 1.00 69.50 96 GLY A CA 1
ATOM 762 C C . GLY A 1 96 ? 9.989 -18.473 -4.673 1.00 69.50 96 GLY A C 1
ATOM 763 O O . GLY A 1 96 ? 8.977 -17.868 -5.007 1.00 69.50 96 GLY A O 1
ATOM 764 N N . ARG A 1 97 ? 10.075 -19.804 -4.845 1.00 73.25 97 ARG A N 1
ATOM 765 C CA . ARG A 1 97 ? 9.001 -20.633 -5.454 1.00 73.25 97 ARG A CA 1
ATOM 766 C C . ARG A 1 97 ? 7.820 -20.932 -4.526 1.00 73.25 97 ARG A C 1
ATOM 768 O O . ARG A 1 97 ? 6.747 -21.288 -4.996 1.00 73.25 97 ARG A O 1
ATOM 775 N N . GLY A 1 98 ? 8.030 -20.818 -3.216 1.00 69.31 98 GLY A N 1
ATOM 776 C CA . GLY A 1 98 ? 7.020 -21.074 -2.181 1.00 69.31 98 GLY A CA 1
ATOM 777 C C . GLY A 1 98 ? 6.819 -19.901 -1.224 1.00 69.31 98 GLY A C 1
ATOM 778 O O . GLY A 1 98 ? 6.414 -20.119 -0.088 1.00 69.31 98 GLY A O 1
ATOM 779 N N . GLY A 1 99 ? 7.193 -18.683 -1.634 1.00 60.22 99 GLY A N 1
ATOM 780 C CA . GLY A 1 99 ? 7.097 -17.491 -0.784 1.00 60.22 99 GLY A CA 1
ATOM 781 C C . GLY A 1 99 ? 8.105 -17.434 0.374 1.00 60.22 99 GLY A C 1
ATOM 782 O O . GLY A 1 99 ? 7.916 -16.657 1.305 1.00 60.22 99 GLY A O 1
ATOM 783 N N . LYS A 1 100 ? 9.161 -18.261 0.341 1.00 63.75 100 LYS A N 1
ATOM 784 C CA . LYS A 1 100 ? 10.282 -18.209 1.292 1.00 63.75 100 LYS A CA 1
ATOM 785 C C . LYS A 1 100 ? 11.412 -17.363 0.714 1.00 63.75 100 LYS A C 1
ATOM 787 O O . LYS A 1 100 ? 11.955 -17.718 -0.337 1.00 63.75 100 LYS A O 1
ATOM 792 N N . TYR A 1 101 ? 11.747 -16.285 1.418 1.00 65.06 101 TYR A N 1
ATOM 793 C CA . TYR A 1 101 ?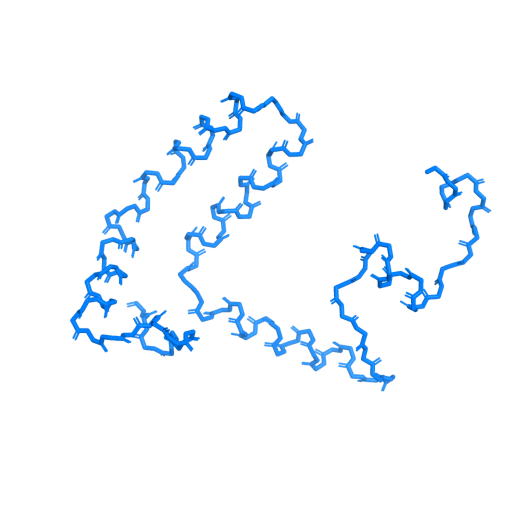 12.762 -15.294 1.035 1.00 65.06 101 TYR A CA 1
ATOM 794 C C . TYR A 1 101 ? 13.820 -15.091 2.129 1.00 65.06 101 TYR A C 1
ATOM 796 O O . TYR A 1 101 ? 14.636 -14.185 2.024 1.00 65.06 101 TYR A O 1
ATOM 804 N N . ASP A 1 102 ? 13.820 -15.946 3.160 1.00 60.69 102 ASP A N 1
ATOM 805 C CA . ASP A 1 102 ? 14.596 -15.777 4.400 1.00 60.69 102 ASP A CA 1
ATOM 806 C C . ASP A 1 102 ? 16.126 -15.690 4.181 1.00 60.69 102 ASP A C 1
ATOM 808 O O . ASP A 1 102 ? 16.845 -15.224 5.063 1.00 60.69 102 ASP A O 1
ATOM 812 N N . ASP A 1 103 ? 16.603 -16.051 2.982 1.00 55.69 103 ASP A N 1
ATOM 813 C CA . ASP A 1 103 ? 18.019 -16.106 2.602 1.00 55.69 103 ASP A CA 1
ATOM 814 C C . ASP A 1 103 ? 18.400 -15.205 1.406 1.00 55.69 103 ASP A C 1
ATOM 816 O O . ASP A 1 103 ? 19.545 -15.256 0.956 1.00 55.69 103 ASP A O 1
ATOM 820 N N . ILE A 1 104 ? 17.476 -14.410 0.848 1.00 54.69 104 ILE A N 1
ATOM 821 C CA . ILE A 1 104 ? 17.776 -13.533 -0.300 1.00 54.69 104 ILE A CA 1
ATOM 822 C C . ILE A 1 104 ? 18.148 -12.149 0.243 1.00 54.69 104 ILE A C 1
ATOM 824 O O . ILE A 1 104 ? 17.277 -11.313 0.473 1.00 54.69 104 ILE A O 1
ATOM 828 N N . LYS A 1 105 ? 19.441 -11.939 0.505 1.00 50.16 105 LYS A N 1
ATOM 829 C CA . LYS A 1 105 ? 20.024 -10.621 0.793 1.00 50.16 105 LYS A CA 1
ATOM 830 C C . LYS A 1 105 ? 20.892 -10.157 -0.360 1.00 50.16 105 LYS A C 1
ATOM 832 O O . LYS A 1 105 ? 21.686 -10.991 -0.847 1.00 50.16 105 LYS A O 1
#